Protein AF-A0A961MCL9-F1 (afdb_monomer_lite)

Sequence (86 aa):
LSVQDHYVEVVTTRGRELLLMRLSDAIAETEGCAGLQVHRSHWVALDQVQAAHRDGARAVLTLSDGREIPVSRTYVPAAKEAGLLV

Foldseek 3Di:
DFDDPQWQWDQDPVGIDTHRHQPVVVVVVCPPFQWDDQDNGDIDGLVQFDAKDDDDLWIWTQGVVRDIDIRDNVCVVVCVVSVRYD

Secondary structure (DSSP, 8-state):
-EEETTEEEEEETTEEEEESS-HHHHHHTTTTS-EEEEETTEEEEGGGEEEEEEETTEEEEEETTS-EEEE-TTTHHHHHHTTS--

pLDDT: mean 97.3, std 2.2, range [80.81, 98.75]

Radius of gyration: 12.29 Å; chains: 1; bounding box: 24×22×33 Å

Structure (mmCIF, N/CA/C/O backbone):
data_AF-A0A961MCL9-F1
#
_entry.id   AF-A0A961MCL9-F1
#
loop_
_atom_site.group_PDB
_atom_site.id
_atom_site.type_symbol
_atom_site.label_atom_id
_atom_site.label_alt_id
_atom_site.label_comp_id
_atom_site.label_asym_id
_atom_site.label_entity_id
_atom_site.label_seq_id
_atom_site.pdbx_PDB_ins_code
_atom_site.Cartn_x
_atom_site.Cartn_y
_atom_site.Cartn_z
_atom_site.occupancy
_atom_site.B_iso_or_equiv
_atom_site.auth_seq_id
_atom_site.auth_comp_id
_atom_site.auth_asym_id
_atom_site.auth_atom_id
_atom_site.pdbx_PDB_model_num
ATOM 1 N N . LEU A 1 1 ? -1.617 1.728 4.277 1.00 98.25 1 LEU A N 1
ATOM 2 C CA . LEU A 1 1 ? -0.615 1.877 5.354 1.00 98.25 1 LEU A CA 1
ATOM 3 C C . LEU A 1 1 ? 0.670 2.416 4.750 1.00 98.25 1 LEU A C 1
ATOM 5 O O . LEU A 1 1 ? 1.139 1.831 3.776 1.00 98.25 1 LEU A O 1
ATOM 9 N N . SER A 1 2 ? 1.218 3.500 5.295 1.00 98.44 2 SER A N 1
ATOM 10 C CA . SER A 1 2 ? 2.454 4.125 4.804 1.00 98.44 2 SER A CA 1
ATOM 11 C C . SER A 1 2 ? 3.376 4.485 5.963 1.00 98.44 2 SER A C 1
ATOM 13 O O . SER A 1 2 ? 2.936 5.128 6.905 1.00 98.44 2 SER A O 1
ATOM 15 N N . VAL A 1 3 ? 4.650 4.100 5.910 1.00 98.19 3 VAL A N 1
ATOM 16 C CA . VAL A 1 3 ? 5.625 4.491 6.944 1.00 98.19 3 VAL A CA 1
ATOM 17 C C . VAL A 1 3 ? 6.006 5.961 6.779 1.00 98.19 3 VAL A C 1
ATOM 19 O O . VAL A 1 3 ? 6.395 6.375 5.686 1.00 98.19 3 VAL A O 1
ATOM 22 N N . GLN A 1 4 ? 5.943 6.710 7.877 1.00 96.06 4 GLN A N 1
ATOM 23 C CA . GLN A 1 4 ? 6.475 8.061 8.037 1.00 96.06 4 GLN A CA 1
ATOM 24 C C . GLN A 1 4 ? 7.394 8.059 9.267 1.00 96.06 4 GLN A C 1
ATOM 26 O O . GLN A 1 4 ? 6.929 8.077 10.406 1.00 96.06 4 GLN A O 1
ATOM 31 N N . ASP A 1 5 ? 8.705 7.965 9.042 1.00 93.69 5 ASP A N 1
ATOM 32 C CA . ASP A 1 5 ? 9.716 7.751 10.086 1.00 93.69 5 ASP A CA 1
ATOM 33 C C . ASP A 1 5 ? 9.401 6.546 10.994 1.00 93.69 5 ASP A C 1
ATOM 35 O O . ASP A 1 5 ? 9.507 5.397 10.566 1.00 93.69 5 ASP A O 1
ATOM 39 N N . HIS A 1 6 ? 9.018 6.803 12.247 1.00 93.19 6 HIS A N 1
ATOM 40 C CA . HIS A 1 6 ? 8.694 5.786 13.254 1.00 93.19 6 HIS A CA 1
ATOM 41 C C . HIS A 1 6 ? 7.187 5.523 13.364 1.00 93.19 6 HIS A C 1
ATOM 43 O O . HIS A 1 6 ? 6.762 4.724 14.196 1.00 93.19 6 HIS A O 1
ATOM 49 N N . TYR A 1 7 ? 6.387 6.197 12.540 1.00 98.25 7 TYR A N 1
ATOM 50 C CA . TYR A 1 7 ? 4.939 6.077 12.517 1.00 98.25 7 TYR A CA 1
ATOM 51 C C . TYR A 1 7 ? 4.471 5.327 11.274 1.00 98.25 7 TYR A C 1
ATOM 53 O O . TYR A 1 7 ? 5.104 5.354 10.216 1.00 98.25 7 TYR A O 1
ATOM 61 N N . VAL A 1 8 ? 3.305 4.704 11.386 1.00 98.62 8 VAL A N 1
ATOM 62 C CA . VAL A 1 8 ? 2.523 4.228 10.250 1.00 98.62 8 VAL A CA 1
ATOM 63 C C . VAL A 1 8 ? 1.317 5.140 10.100 1.00 98.62 8 VAL A C 1
ATOM 65 O O . VAL A 1 8 ? 0.475 5.229 10.989 1.00 98.62 8 VAL A O 1
ATOM 68 N N . GLU A 1 9 ? 1.219 5.796 8.951 1.00 98.50 9 GLU A N 1
ATOM 69 C CA . GLU A 1 9 ? -0.003 6.448 8.512 1.00 98.50 9 GLU A CA 1
ATOM 70 C C . GLU A 1 9 ? -1.005 5.384 8.052 1.00 98.50 9 GLU A C 1
ATOM 72 O O . GLU A 1 9 ? -0.826 4.691 7.036 1.00 98.50 9 GLU A O 1
ATOM 77 N N . VAL A 1 10 ? -2.076 5.259 8.824 1.00 98.19 10 VAL A N 1
ATOM 78 C CA . VAL A 1 10 ? -3.260 4.480 8.493 1.00 98.19 10 VAL A CA 1
ATOM 79 C C . VAL A 1 10 ? -4.236 5.415 7.809 1.00 98.19 10 VAL A C 1
ATOM 81 O O . VAL A 1 10 ? -4.599 6.449 8.358 1.00 98.19 10 VAL A O 1
ATOM 84 N N . VAL A 1 11 ? -4.676 5.054 6.609 1.00 98.06 11 VAL A N 1
ATOM 85 C CA . VAL A 1 11 ? -5.723 5.794 5.905 1.00 98.06 11 VAL A CA 1
ATOM 86 C C . VAL A 1 11 ? -6.831 4.826 5.557 1.00 98.06 11 VAL A C 1
ATOM 88 O O . VAL A 1 11 ? -6.580 3.764 4.988 1.00 98.06 11 VAL A O 1
ATOM 91 N N . THR A 1 12 ? -8.042 5.213 5.926 1.00 96.94 12 THR A N 1
ATOM 92 C CA . THR A 1 12 ? -9.286 4.489 5.687 1.00 96.94 12 THR A CA 1
ATOM 93 C C . THR A 1 12 ? -10.303 5.446 5.074 1.00 96.94 12 THR A C 1
ATOM 95 O O . THR A 1 12 ? -10.109 6.662 5.066 1.00 96.94 12 THR A O 1
ATOM 98 N N . THR A 1 13 ? -11.451 4.925 4.652 1.00 95.94 13 THR A N 1
ATOM 99 C CA . THR A 1 13 ? -12.580 5.753 4.198 1.00 95.94 13 THR A CA 1
ATOM 100 C C . THR A 1 13 ? -13.165 6.647 5.298 1.00 95.94 13 THR A C 1
ATOM 102 O O . THR A 1 13 ? -13.920 7.567 4.998 1.00 95.94 13 THR A O 1
ATOM 105 N N . ARG A 1 14 ? -12.818 6.411 6.571 1.00 96.62 14 ARG A N 1
ATOM 106 C CA . ARG A 1 14 ? -13.260 7.219 7.719 1.00 96.62 14 ARG A CA 1
ATOM 107 C C . ARG A 1 14 ? -12.262 8.300 8.132 1.00 96.62 14 ARG A C 1
ATOM 109 O O . ARG A 1 14 ? -12.579 9.099 9.007 1.00 96.62 14 ARG A O 1
ATOM 116 N N . GLY A 1 15 ? -11.072 8.328 7.537 1.00 96.75 15 GLY A N 1
ATOM 117 C CA . GLY A 1 15 ? -10.035 9.301 7.869 1.00 96.75 15 GLY A CA 1
ATOM 118 C C . GLY A 1 15 ? -8.637 8.698 7.929 1.00 96.75 15 GLY A C 1
ATOM 119 O O . GLY A 1 15 ? -8.400 7.570 7.490 1.00 96.75 15 GLY A O 1
ATOM 120 N N . ARG A 1 16 ? -7.712 9.485 8.481 1.00 97.25 16 ARG A N 1
ATOM 121 C CA . ARG A 1 16 ? -6.289 9.160 8.599 1.00 97.25 16 ARG A CA 1
ATOM 122 C C . ARG A 1 16 ? -5.789 9.333 10.024 1.00 97.25 16 ARG A C 1
ATOM 124 O O . ARG A 1 16 ? -6.216 10.261 10.707 1.00 97.25 16 ARG A O 1
ATOM 131 N N . GLU A 1 17 ? -4.856 8.484 10.421 1.00 98.06 17 GLU A N 1
ATOM 132 C CA . GLU A 1 17 ? -4.234 8.505 11.742 1.00 98.06 17 GLU A CA 1
ATOM 133 C C . GLU A 1 17 ? -2.770 8.055 11.659 1.00 98.06 17 GLU A C 1
ATOM 135 O O . GLU A 1 17 ? -2.412 7.241 10.807 1.00 98.06 17 GLU A O 1
ATOM 140 N N . LEU A 1 18 ? -1.920 8.598 12.535 1.00 98.25 18 LEU A N 1
ATOM 141 C CA . LEU A 1 18 ? -0.527 8.179 12.693 1.00 98.25 18 LEU A CA 1
ATOM 142 C C . LEU A 1 18 ? -0.402 7.310 13.941 1.00 98.25 18 LEU A C 1
ATOM 144 O O . LEU A 1 18 ? -0.652 7.777 15.050 1.00 98.25 18 LEU A O 1
ATOM 148 N N . LEU A 1 19 ? 0.034 6.067 13.761 1.00 98.00 19 LEU A N 1
ATOM 149 C CA . LEU A 1 19 ? 0.256 5.120 14.851 1.00 98.00 19 LEU A CA 1
ATOM 150 C C . LEU A 1 19 ? 1.753 4.895 15.061 1.00 98.00 19 LEU A C 1
ATOM 152 O O . LEU A 1 19 ? 2.485 4.657 14.100 1.00 98.00 19 LEU A O 1
ATOM 156 N N . LEU A 1 20 ? 2.215 4.950 16.313 1.00 98.00 20 LEU A N 1
ATOM 157 C CA . LEU A 1 20 ? 3.600 4.638 16.674 1.00 98.00 20 LEU A CA 1
ATOM 158 C C . LEU A 1 20 ? 3.791 3.115 16.711 1.00 98.00 20 LEU A C 1
ATOM 160 O O . LEU A 1 20 ? 3.645 2.486 17.757 1.00 98.00 20 LEU A O 1
ATOM 164 N N . MET A 1 21 ? 4.085 2.518 15.558 1.00 97.25 21 MET A N 1
ATOM 165 C CA . MET A 1 21 ? 4.301 1.077 15.414 1.00 97.25 21 MET A CA 1
ATOM 166 C C . MET A 1 21 ? 5.109 0.757 14.154 1.00 97.25 21 MET A C 1
ATOM 168 O O . MET A 1 21 ? 5.304 1.606 13.285 1.00 97.25 21 MET A O 1
ATOM 172 N N . ARG A 1 22 ? 5.581 -0.488 14.030 1.00 97.69 22 ARG A N 1
ATOM 173 C CA . ARG A 1 22 ? 6.251 -0.948 12.807 1.00 97.69 22 ARG A CA 1
ATOM 174 C C . ARG A 1 22 ? 5.218 -1.274 11.733 1.00 97.69 22 ARG A C 1
ATOM 176 O O . ARG A 1 22 ? 4.116 -1.723 12.033 1.00 97.69 22 ARG A O 1
ATOM 183 N N . LEU A 1 23 ? 5.609 -1.142 10.463 1.00 98.44 23 LEU A N 1
ATOM 184 C CA . LEU A 1 23 ? 4.744 -1.534 9.345 1.00 98.44 23 LEU A CA 1
ATOM 185 C C . LEU A 1 23 ? 4.365 -3.016 9.392 1.00 98.44 23 LEU A C 1
ATOM 187 O O . LEU A 1 23 ? 3.236 -3.342 9.062 1.00 98.44 23 LEU A O 1
ATOM 191 N N . SER A 1 24 ? 5.284 -3.900 9.793 1.00 98.06 24 SER A N 1
ATOM 192 C CA . SER A 1 24 ? 4.999 -5.336 9.929 1.00 98.06 24 SER A CA 1
ATOM 193 C C . SER A 1 24 ? 3.832 -5.594 10.873 1.00 98.06 24 SER A C 1
ATOM 195 O 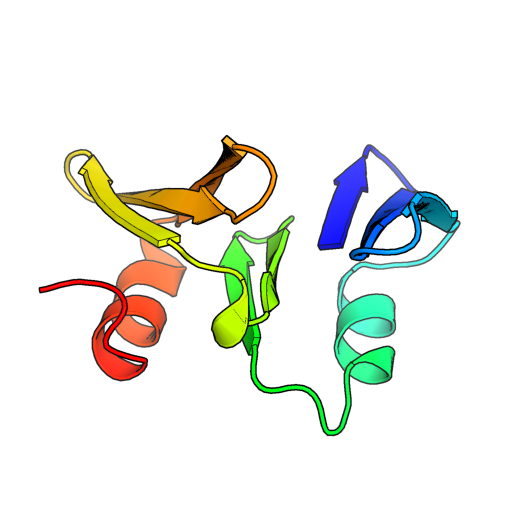O . SER A 1 24 ? 2.952 -6.384 10.558 1.00 98.06 24 SER A O 1
ATOM 197 N N . ASP A 1 25 ? 3.819 -4.881 11.996 1.00 98.19 25 ASP A N 1
ATOM 198 C CA . ASP A 1 25 ? 2.801 -5.025 13.027 1.00 98.19 25 ASP A CA 1
ATOM 199 C C . ASP A 1 25 ? 1.483 -4.447 12.496 1.00 98.19 25 ASP A C 1
ATOM 201 O O . ASP A 1 25 ? 0.444 -5.083 12.589 1.00 98.19 25 ASP A O 1
ATOM 205 N N . ALA A 1 26 ? 1.534 -3.300 11.808 1.00 98.19 26 ALA A N 1
ATOM 206 C CA . ALA A 1 26 ? 0.347 -2.696 11.206 1.00 98.19 26 ALA A CA 1
ATOM 207 C C . ALA A 1 26 ? -0.263 -3.569 10.096 1.00 98.19 26 ALA A C 1
ATOM 209 O O . ALA A 1 26 ? -1.475 -3.565 9.928 1.00 98.19 26 ALA A O 1
ATOM 210 N N . ILE A 1 27 ? 0.559 -4.305 9.339 1.00 98.44 27 ILE A N 1
ATOM 211 C CA . ILE A 1 27 ? 0.099 -5.284 8.342 1.00 98.44 27 ILE A CA 1
ATOM 212 C C . ILE A 1 27 ? -0.518 -6.508 9.029 1.00 98.44 27 ILE A C 1
ATOM 214 O O . ILE A 1 27 ? -1.494 -7.046 8.525 1.00 98.44 27 ILE A O 1
ATOM 218 N N . ALA A 1 28 ? 0.019 -6.960 10.165 1.00 98.25 28 ALA A N 1
ATOM 219 C CA . ALA A 1 28 ? -0.584 -8.068 10.906 1.00 98.25 28 ALA A CA 1
ATOM 220 C C . ALA A 1 28 ? -2.005 -7.714 11.386 1.00 98.25 28 ALA A C 1
ATOM 222 O O . ALA A 1 28 ? -2.915 -8.526 11.258 1.00 98.25 28 ALA A O 1
ATOM 223 N N . GLU A 1 29 ? -2.221 -6.471 11.823 1.00 97.94 29 GLU A N 1
ATOM 224 C CA . GLU A 1 29 ? -3.542 -5.961 12.224 1.00 97.94 29 GLU A CA 1
ATOM 225 C C . GLU A 1 29 ? -4.549 -5.835 11.060 1.00 97.94 29 GLU A C 1
ATOM 227 O O . GLU A 1 29 ? -5.732 -5.595 11.298 1.00 97.94 29 GLU A O 1
ATOM 232 N N . THR A 1 30 ? -4.128 -5.994 9.795 1.00 97.69 30 THR A N 1
ATOM 233 C CA . THR A 1 30 ? -5.0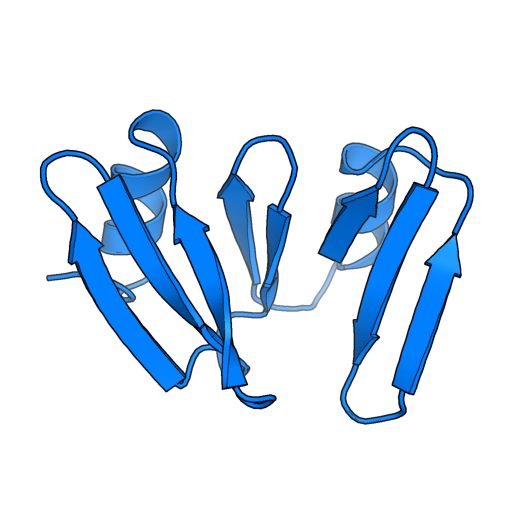54 -6.038 8.647 1.00 97.69 30 THR A CA 1
ATOM 234 C C . THR A 1 30 ? -5.544 -7.448 8.319 1.00 97.69 30 THR A C 1
ATOM 236 O O . THR A 1 30 ? -6.117 -7.652 7.246 1.00 97.69 30 THR A O 1
ATOM 239 N N . GLU A 1 31 ? -5.357 -8.421 9.218 1.00 96.19 31 GLU A N 1
ATOM 240 C CA . GLU A 1 31 ? -5.895 -9.775 9.070 1.00 96.19 31 GLU A CA 1
ATOM 241 C C . GLU A 1 31 ? -7.389 -9.749 8.692 1.00 96.19 31 GLU A C 1
ATOM 243 O O . GLU A 1 31 ? -8.203 -9.021 9.260 1.00 96.19 31 GLU A O 1
ATOM 248 N N . GLY A 1 32 ? -7.750 -10.525 7.668 1.00 96.44 32 GLY A N 1
ATOM 249 C CA . GLY A 1 32 ? -9.101 -10.541 7.099 1.00 96.44 32 GLY A CA 1
ATOM 250 C C . GLY A 1 32 ? -9.377 -9.458 6.047 1.00 96.44 32 GLY A C 1
ATOM 251 O O . GLY A 1 32 ? -10.390 -9.543 5.354 1.00 96.44 32 GLY A O 1
ATOM 252 N N . CYS A 1 33 ? -8.481 -8.484 5.852 1.00 97.06 33 CYS A N 1
ATOM 253 C CA . CYS A 1 33 ? -8.545 -7.526 4.750 1.00 97.06 33 CYS A CA 1
ATOM 254 C C . CYS A 1 33 ? -7.641 -7.968 3.591 1.00 97.06 33 CYS A C 1
ATOM 256 O O . CYS A 1 33 ? -6.430 -8.131 3.747 1.00 97.06 33 CYS A O 1
ATOM 258 N N . ALA A 1 34 ? -8.221 -8.135 2.400 1.00 97.81 34 ALA A N 1
ATOM 259 C CA . ALA A 1 34 ? -7.453 -8.448 1.202 1.00 97.81 34 ALA A CA 1
ATOM 260 C C . ALA A 1 34 ? -6.536 -7.269 0.839 1.00 97.81 34 ALA A C 1
ATOM 262 O O . ALA A 1 34 ? -6.997 -6.189 0.469 1.00 97.81 34 ALA A O 1
ATOM 263 N N . GLY A 1 35 ? -5.226 -7.481 0.915 1.00 98.06 35 GLY A N 1
ATOM 264 C CA . GLY A 1 35 ? -4.248 -6.445 0.624 1.00 98.06 35 GLY A CA 1
ATOM 265 C C . GLY A 1 35 ? -2.859 -6.991 0.362 1.00 98.06 35 GLY A C 1
ATOM 266 O O . GLY A 1 35 ? -2.591 -8.184 0.506 1.00 98.06 35 GLY A O 1
ATOM 267 N N . LEU A 1 36 ? -1.976 -6.094 -0.057 1.00 98.19 36 LEU A N 1
ATOM 268 C CA . LEU A 1 36 ? -0.637 -6.432 -0.506 1.00 98.19 36 LEU A CA 1
ATOM 269 C C . LEU A 1 36 ? 0.371 -5.408 0.011 1.00 98.19 36 LEU A C 1
ATOM 271 O O . LEU A 1 36 ? 0.176 -4.195 -0.112 1.00 98.19 36 LEU A O 1
ATOM 275 N N . GLN A 1 37 ? 1.494 -5.896 0.539 1.00 98.62 37 GLN A N 1
ATOM 276 C CA . GLN A 1 37 ? 2.669 -5.052 0.710 1.00 98.62 37 GLN A CA 1
ATOM 277 C C . GLN A 1 37 ? 3.272 -4.797 -0.674 1.00 98.62 37 GLN A C 1
ATOM 279 O O . GLN A 1 37 ? 3.642 -5.735 -1.367 1.00 98.62 37 GLN A O 1
ATOM 284 N N . VAL A 1 38 ? 3.347 -3.536 -1.094 1.00 98.50 38 VAL A N 1
ATOM 285 C CA . VAL A 1 38 ? 3.808 -3.139 -2.444 1.00 98.50 38 VAL A CA 1
ATOM 286 C C . VAL A 1 38 ? 5.159 -2.422 -2.409 1.00 98.50 38 VAL A C 1
ATOM 288 O O . VAL A 1 38 ? 5.859 -2.262 -3.414 1.00 98.50 38 VAL A O 1
ATOM 291 N N . HIS A 1 39 ? 5.572 -2.018 -1.214 1.00 98.50 39 HIS A N 1
ATOM 292 C CA . HIS A 1 39 ? 6.857 -1.409 -0.942 1.00 98.50 39 HIS A CA 1
ATOM 293 C C . HIS A 1 39 ? 7.276 -1.750 0.485 1.00 98.50 39 HIS A C 1
ATOM 295 O O . HIS A 1 39 ? 6.435 -1.989 1.350 1.00 98.50 39 HIS A O 1
ATOM 301 N N . ARG A 1 40 ? 8.572 -1.644 0.793 1.00 97.31 40 ARG A N 1
ATOM 302 C CA . ARG A 1 40 ? 9.059 -1.809 2.177 1.00 97.31 40 ARG A CA 1
ATOM 303 C C . ARG A 1 40 ? 8.410 -0.843 3.184 1.00 97.31 40 ARG A C 1
ATOM 305 O O . ARG A 1 40 ? 8.492 -1.085 4.378 1.00 97.31 40 ARG A O 1
ATOM 312 N N . SER A 1 41 ? 7.806 0.245 2.699 1.00 98.31 41 SER A N 1
ATOM 313 C CA . SER A 1 41 ? 7.104 1.263 3.490 1.00 98.31 41 SER A CA 1
ATOM 314 C C . SER A 1 41 ? 5.604 1.350 3.192 1.00 98.31 41 SER A C 1
ATOM 316 O O . SER A 1 41 ? 4.970 2.250 3.729 1.00 98.31 41 SER A O 1
ATOM 318 N N . HIS A 1 42 ? 5.035 0.475 2.349 1.00 98.62 42 HIS A N 1
ATOM 319 C CA . HIS A 1 42 ? 3.630 0.578 1.945 1.00 98.62 42 HIS A CA 1
ATOM 320 C C . HIS A 1 42 ? 2.921 -0.771 1.865 1.00 98.62 42 HIS A C 1
ATOM 322 O O . HIS A 1 42 ? 3.406 -1.707 1.227 1.00 98.62 42 HIS A O 1
ATOM 328 N N . TRP A 1 43 ? 1.717 -0.803 2.427 1.00 98.75 43 TRP A N 1
ATOM 329 C CA . TRP A 1 43 ? 0.709 -1.836 2.205 1.00 98.75 43 TRP A CA 1
ATOM 330 C C . TRP A 1 43 ? -0.599 -1.181 1.770 1.00 98.75 43 TRP A C 1
ATOM 332 O O . TRP A 1 43 ? -0.966 -0.119 2.290 1.00 98.75 43 TRP A O 1
ATOM 342 N N . VAL A 1 44 ? -1.292 -1.801 0.821 1.00 98.69 44 VAL A N 1
ATOM 343 C CA . VAL A 1 44 ? -2.551 -1.306 0.251 1.00 98.69 44 VAL A CA 1
ATOM 344 C C . VAL A 1 44 ? -3.630 -2.380 0.342 1.00 98.69 44 VAL A C 1
ATOM 346 O O . VAL A 1 44 ? -3.338 -3.559 0.147 1.00 98.69 44 VAL A O 1
ATOM 349 N N . ALA A 1 45 ? -4.869 -1.969 0.610 1.00 98.50 45 ALA A N 1
ATOM 350 C CA . ALA A 1 45 ? -6.033 -2.833 0.447 1.00 98.50 45 ALA A CA 1
ATOM 351 C C . ALA A 1 45 ? -6.359 -2.941 -1.051 1.00 98.50 45 ALA A C 1
ATOM 353 O O . ALA A 1 45 ? -6.354 -1.925 -1.752 1.00 98.50 45 ALA A O 1
ATOM 354 N N . LEU A 1 46 ? -6.586 -4.159 -1.549 1.00 98.25 46 LEU A N 1
ATOM 355 C CA . LEU A 1 46 ? -6.741 -4.415 -2.988 1.00 98.25 46 LEU A CA 1
ATOM 356 C C . LEU A 1 46 ? -7.978 -3.719 -3.563 1.00 98.25 46 LEU A C 1
ATOM 358 O O . LEU A 1 46 ? -7.918 -3.162 -4.654 1.00 98.25 46 LEU A O 1
ATOM 362 N N . ASP A 1 47 ? -9.074 -3.703 -2.807 1.00 97.69 47 ASP A N 1
ATOM 363 C CA . ASP A 1 47 ? -10.343 -3.071 -3.186 1.00 97.69 47 ASP A CA 1
ATOM 364 C C . ASP A 1 47 ? -10.281 -1.532 -3.223 1.00 97.69 47 ASP A C 1
ATOM 366 O O . ASP A 1 47 ? -11.194 -0.887 -3.734 1.00 97.69 47 ASP A O 1
ATOM 370 N N . GLN A 1 48 ? -9.201 -0.938 -2.709 1.00 98.19 48 GLN A N 1
ATOM 371 C CA . GLN A 1 48 ? -8.955 0.503 -2.760 1.00 98.19 48 GLN A CA 1
ATOM 372 C C . GLN A 1 48 ? -8.026 0.916 -3.908 1.00 98.19 48 GLN A C 1
ATOM 374 O O . GLN A 1 48 ? -7.765 2.110 -4.060 1.00 98.19 48 GLN A O 1
ATOM 379 N N . VAL A 1 49 ? -7.523 -0.020 -4.720 1.00 98.38 49 VAL A N 1
ATOM 380 C CA . VAL A 1 49 ? -6.714 0.295 -5.908 1.00 98.38 49 VAL A CA 1
ATOM 381 C C . VAL A 1 49 ? -7.639 0.587 -7.091 1.00 98.38 49 VAL A C 1
ATOM 383 O O . VAL A 1 49 ? -8.418 -0.267 -7.500 1.00 98.38 49 VAL A O 1
ATOM 386 N N . GLN A 1 50 ? -7.544 1.788 -7.662 1.00 98.19 50 GLN A N 1
ATOM 387 C CA . GLN A 1 50 ? -8.358 2.203 -8.812 1.00 98.19 50 GLN A CA 1
ATOM 388 C C . GLN A 1 50 ? -7.642 2.042 -10.147 1.00 98.19 50 GLN A C 1
ATOM 390 O O . GLN A 1 50 ? -8.266 1.739 -11.162 1.00 98.19 50 GLN A O 1
ATOM 395 N N . ALA A 1 51 ? -6.335 2.275 -10.159 1.00 98.00 51 ALA A N 1
ATOM 396 C CA . ALA A 1 51 ? -5.529 2.146 -11.356 1.00 98.00 51 ALA A CA 1
ATOM 397 C C . ALA A 1 51 ? -4.118 1.710 -10.990 1.00 98.00 51 ALA A C 1
ATOM 399 O O . ALA A 1 51 ? -3.651 1.890 -9.864 1.00 98.00 51 ALA A O 1
ATOM 400 N N . ALA A 1 52 ? -3.427 1.160 -11.974 1.00 97.88 52 ALA A N 1
ATOM 401 C CA . ALA A 1 52 ? -2.029 0.826 -11.863 1.00 97.88 52 ALA A CA 1
ATOM 402 C C . ALA A 1 52 ? -1.355 1.067 -13.205 1.00 97.88 52 ALA A C 1
ATOM 404 O O . ALA A 1 52 ? -1.924 0.782 -14.261 1.00 97.88 52 ALA A O 1
ATOM 405 N N . HIS A 1 53 ? -0.130 1.570 -13.172 1.00 96.56 53 HIS A N 1
ATOM 406 C CA . HIS A 1 53 ? 0.662 1.748 -14.377 1.00 96.56 53 HIS A CA 1
ATOM 407 C C . HIS A 1 53 ? 2.113 1.335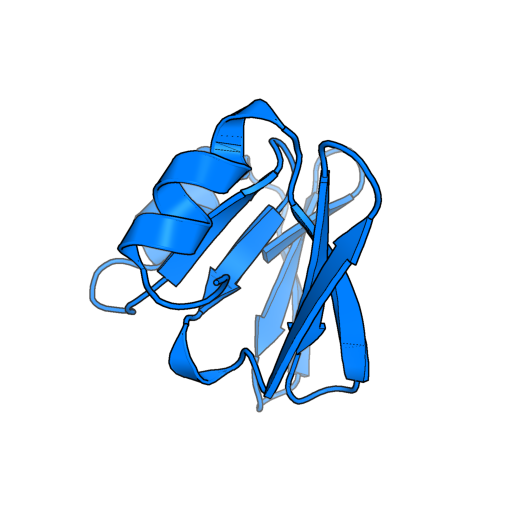 -14.151 1.00 96.56 53 HIS A C 1
ATOM 409 O O . HIS A 1 53 ? 2.626 1.314 -13.030 1.00 96.56 53 HIS A O 1
ATOM 415 N N . ARG A 1 54 ? 2.778 0.967 -15.247 1.00 96.38 54 ARG A N 1
ATOM 416 C CA . ARG A 1 54 ? 4.204 0.636 -15.256 1.00 96.38 54 ARG A CA 1
ATOM 417 C C . ARG A 1 54 ? 5.039 1.906 -15.226 1.00 96.38 54 ARG A C 1
ATOM 419 O O . ARG A 1 54 ? 4.762 2.833 -15.976 1.00 96.38 54 ARG A O 1
ATOM 426 N N . ASP A 1 55 ? 6.108 1.873 -14.441 1.00 95.31 55 ASP A N 1
ATOM 427 C CA . ASP A 1 55 ? 7.150 2.900 -14.419 1.00 95.31 55 ASP A CA 1
ATOM 428 C C . ASP A 1 55 ? 8.519 2.208 -14.523 1.00 95.31 55 ASP A C 1
ATOM 430 O O . ASP A 1 55 ? 9.147 1.821 -13.532 1.00 95.31 55 ASP A O 1
ATOM 434 N N . GLY A 1 56 ? 8.925 1.905 -15.759 1.00 94.38 56 GLY A N 1
ATOM 435 C CA . GLY A 1 56 ? 10.108 1.093 -16.045 1.00 94.38 56 GLY A CA 1
ATOM 436 C C . GLY A 1 56 ? 10.058 -0.280 -15.359 1.00 94.38 56 GLY A C 1
ATOM 437 O O . GLY A 1 56 ? 9.169 -1.091 -15.611 1.00 94.38 56 GLY A O 1
ATOM 438 N N . ALA A 1 57 ? 11.027 -0.551 -14.476 1.00 93.94 57 ALA A N 1
ATOM 439 C CA . ALA A 1 57 ? 11.087 -1.787 -13.683 1.00 93.94 57 ALA A CA 1
ATOM 440 C C . ALA A 1 57 ? 10.220 -1.753 -12.405 1.00 93.94 57 ALA A C 1
ATOM 442 O O . ALA A 1 57 ? 10.234 -2.702 -11.616 1.00 93.94 57 ALA A O 1
ATOM 443 N N . ARG A 1 58 ? 9.520 -0.643 -12.167 1.00 96.56 58 ARG A N 1
ATOM 444 C CA . ARG A 1 58 ? 8.609 -0.407 -11.046 1.00 96.56 58 ARG A CA 1
ATOM 445 C C . ARG A 1 58 ? 7.178 -0.289 -11.574 1.00 96.56 58 ARG A C 1
ATOM 447 O O . ARG A 1 58 ? 6.897 -0.497 -12.758 1.00 96.56 58 ARG A O 1
ATOM 454 N N . ALA A 1 59 ? 6.264 0.005 -10.669 1.00 98.12 59 ALA A N 1
ATOM 455 C CA . ALA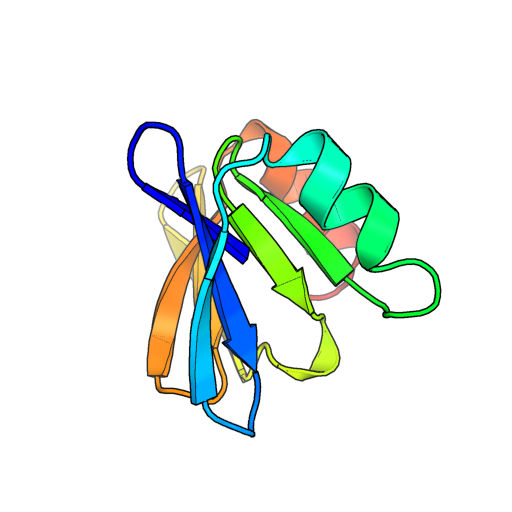 A 1 59 ? 4.915 0.417 -11.002 1.00 98.12 59 ALA A CA 1
ATOM 456 C C . ALA A 1 59 ? 4.434 1.449 -9.984 1.00 98.12 59 ALA A C 1
ATOM 458 O O . ALA A 1 59 ? 5.067 1.648 -8.947 1.00 98.12 59 ALA A O 1
ATOM 459 N N . VAL A 1 60 ? 3.308 2.075 -10.279 1.00 98.62 60 VAL A N 1
ATOM 460 C CA . VAL A 1 60 ? 2.609 2.990 -9.381 1.00 98.62 60 VAL A CA 1
ATOM 461 C C . VAL A 1 60 ? 1.148 2.563 -9.336 1.00 98.62 60 VAL A C 1
ATOM 463 O O . VAL A 1 60 ? 0.573 2.217 -10.369 1.00 98.62 60 VAL A O 1
ATOM 466 N N . LEU A 1 61 ? 0.572 2.550 -8.135 1.00 98.69 61 LEU A N 1
ATOM 467 C CA . LEU A 1 61 ? -0.851 2.316 -7.902 1.00 98.69 61 LEU A CA 1
ATOM 468 C C . LEU A 1 61 ? -1.526 3.636 -7.557 1.00 98.69 61 LEU A C 1
ATOM 470 O O . LEU A 1 61 ? -1.042 4.351 -6.685 1.00 98.69 61 LEU A O 1
ATOM 474 N N . THR A 1 62 ? -2.663 3.920 -8.175 1.00 98.56 62 THR A N 1
ATOM 475 C CA . THR A 1 62 ? -3.547 5.019 -7.784 1.00 98.56 62 THR A CA 1
ATOM 476 C C . THR A 1 62 ? -4.639 4.462 -6.878 1.00 98.56 62 THR A C 1
ATOM 478 O O . THR A 1 62 ? -5.350 3.529 -7.263 1.00 98.56 62 THR A O 1
ATOM 481 N N . LEU A 1 63 ? -4.762 5.007 -5.668 1.00 98.31 63 LEU A N 1
ATOM 482 C CA . LEU A 1 63 ? -5.774 4.610 -4.688 1.00 98.31 63 LEU A CA 1
ATOM 483 C C . LEU A 1 63 ? -7.078 5.402 -4.845 1.00 98.31 63 LEU A C 1
ATOM 485 O O . LEU A 1 63 ? -7.123 6.428 -5.522 1.00 98.31 63 LEU A O 1
ATOM 489 N N . SER A 1 64 ? -8.135 4.949 -4.171 1.00 97.81 64 SER A N 1
ATOM 490 C CA . SER A 1 64 ? -9.470 5.561 -4.192 1.00 97.81 64 SER A CA 1
ATOM 491 C C . SER A 1 64 ? -9.541 7.002 -3.686 1.00 97.81 64 SER A C 1
ATOM 493 O O . SER A 1 64 ? -10.451 7.741 -4.057 1.00 97.81 64 SER A O 1
ATOM 495 N N . ASP A 1 65 ? -8.562 7.422 -2.887 1.00 95.06 65 ASP A N 1
ATOM 496 C CA . ASP A 1 65 ? -8.398 8.799 -2.419 1.00 95.06 65 ASP A CA 1
ATOM 497 C C . ASP A 1 65 ? -7.445 9.639 -3.289 1.00 95.06 65 ASP A C 1
ATOM 499 O O . ASP A 1 65 ? -7.061 10.745 -2.908 1.00 95.06 65 ASP A O 1
ATOM 503 N N . GLY A 1 66 ? -7.059 9.119 -4.458 1.00 97.06 66 GLY A N 1
ATOM 504 C CA . GLY A 1 66 ? -6.209 9.790 -5.439 1.00 97.06 66 GLY A CA 1
ATOM 505 C C . GLY A 1 66 ? -4.711 9.720 -5.147 1.00 97.06 66 GLY A C 1
ATOM 506 O O . GLY A 1 66 ? -3.923 10.217 -5.949 1.00 97.06 66 GLY A O 1
ATOM 507 N N . ARG A 1 67 ? -4.278 9.111 -4.034 1.00 97.12 67 ARG A N 1
ATOM 508 C CA . ARG A 1 67 ? -2.844 8.963 -3.748 1.00 97.12 67 ARG A CA 1
ATOM 509 C C . ARG A 1 67 ? -2.184 7.970 -4.692 1.00 97.12 67 ARG A C 1
ATOM 511 O O . ARG A 1 67 ? -2.741 6.921 -5.008 1.00 97.12 67 ARG A O 1
ATOM 518 N N . GLU A 1 68 ? -0.945 8.278 -5.045 1.00 98.25 68 GLU A N 1
ATOM 519 C CA . GLU A 1 68 ? -0.075 7.398 -5.812 1.00 98.25 68 GLU A CA 1
ATOM 520 C C . GLU A 1 68 ? 0.913 6.681 -4.891 1.00 98.25 68 GLU A C 1
ATOM 522 O O . GLU A 1 68 ? 1.662 7.309 -4.141 1.00 98.25 68 GLU A O 1
ATOM 527 N N . ILE A 1 69 ? 0.910 5.349 -4.937 1.00 98.38 69 ILE A N 1
ATOM 528 C CA . ILE A 1 69 ? 1.764 4.493 -4.117 1.00 98.38 69 ILE A CA 1
ATOM 529 C C . ILE A 1 69 ? 2.753 3.750 -5.019 1.00 98.38 69 ILE A C 1
ATOM 531 O O . ILE A 1 69 ? 2.329 2.992 -5.897 1.00 98.38 69 ILE A O 1
ATOM 535 N N . PRO A 1 70 ? 4.072 3.909 -4.808 1.00 98.25 70 PRO A N 1
ATOM 536 C CA . PRO A 1 70 ? 5.060 3.211 -5.611 1.00 98.25 70 PRO A CA 1
ATOM 537 C C . PRO A 1 70 ? 5.084 1.721 -5.264 1.00 98.25 70 PRO A C 1
ATOM 539 O O . PRO A 1 70 ? 5.171 1.327 -4.100 1.00 98.25 70 PRO A O 1
ATOM 542 N N . VAL A 1 71 ? 5.111 0.886 -6.297 1.00 98.62 71 VAL A N 1
ATOM 543 C CA . VAL A 1 71 ? 5.427 -0.537 -6.207 1.00 98.62 71 VAL A CA 1
ATOM 544 C C . VAL A 1 71 ? 6.902 -0.710 -6.538 1.00 98.62 71 VAL A C 1
ATOM 546 O O . VAL A 1 71 ? 7.342 -0.480 -7.669 1.00 98.62 71 VAL A O 1
ATOM 549 N N . SER A 1 72 ? 7.706 -1.119 -5.558 1.00 98.19 72 SER A N 1
ATOM 550 C CA . SER A 1 72 ? 9.124 -1.383 -5.842 1.00 98.19 72 SER A CA 1
ATOM 551 C C . SER A 1 72 ? 9.304 -2.669 -6.644 1.00 98.19 72 SER A C 1
ATOM 553 O O . SER A 1 72 ? 8.497 -3.591 -6.561 1.00 98.19 72 SER A O 1
ATOM 555 N N . ARG A 1 73 ? 10.417 -2.756 -7.382 1.00 97.81 73 ARG A N 1
ATOM 556 C CA . ARG A 1 73 ? 10.762 -3.897 -8.249 1.00 97.81 73 ARG A CA 1
ATOM 557 C C . ARG A 1 73 ? 10.579 -5.264 -7.575 1.00 97.81 73 ARG A C 1
ATOM 559 O O . ARG A 1 73 ? 10.106 -6.189 -8.220 1.00 97.81 73 ARG A O 1
ATOM 566 N N . THR A 1 74 ? 10.928 -5.386 -6.294 1.00 98.19 74 THR A N 1
ATOM 567 C CA . THR A 1 74 ? 10.802 -6.638 -5.527 1.00 98.19 74 THR A CA 1
ATOM 568 C C . THR A 1 74 ? 9.351 -7.096 -5.360 1.00 98.19 74 THR A C 1
ATOM 570 O O . THR A 1 74 ? 9.103 -8.292 -5.310 1.00 98.19 74 THR A O 1
ATOM 573 N N . TYR A 1 75 ? 8.396 -6.167 -5.309 1.00 98.19 75 TYR A N 1
ATOM 574 C CA . TYR A 1 75 ? 6.977 -6.459 -5.072 1.00 98.19 75 TYR A CA 1
ATOM 575 C C . TYR A 1 75 ? 6.137 -6.455 -6.355 1.00 98.19 75 TYR A C 1
ATOM 577 O O . TYR A 1 75 ? 4.966 -6.820 -6.333 1.00 98.19 75 TYR A O 1
ATOM 585 N N . VAL A 1 76 ? 6.731 -6.085 -7.492 1.00 98.00 76 VAL A N 1
ATOM 586 C CA . VAL A 1 76 ? 6.073 -6.153 -8.802 1.00 98.00 76 VAL A CA 1
ATOM 587 C C . VAL A 1 76 ? 5.525 -7.554 -9.124 1.00 98.00 76 VAL A C 1
ATOM 589 O O . VAL A 1 76 ? 4.404 -7.608 -9.629 1.00 98.00 76 VAL A O 1
ATOM 592 N N . PRO A 1 77 ? 6.244 -8.671 -8.875 1.00 97.81 77 PRO A N 1
ATOM 593 C CA . PRO A 1 77 ? 5.700 -10.007 -9.124 1.00 97.81 77 PRO A CA 1
ATOM 594 C C . PRO A 1 77 ? 4.409 -10.270 -8.342 1.00 97.81 77 PRO A C 1
ATOM 596 O O . PRO A 1 77 ? 3.403 -10.619 -8.948 1.00 97.81 77 PRO A O 1
ATOM 599 N N . ALA A 1 78 ? 4.393 -9.970 -7.041 1.00 97.62 78 ALA A N 1
ATOM 600 C CA . ALA A 1 78 ? 3.202 -10.136 -6.211 1.00 97.62 78 ALA A CA 1
ATOM 601 C C . ALA A 1 78 ? 2.041 -9.231 -6.669 1.00 97.62 78 ALA A C 1
ATOM 603 O O . ALA A 1 78 ? 0.886 -9.645 -6.666 1.00 97.62 78 ALA A O 1
ATOM 604 N N . ALA A 1 79 ? 2.335 -8.012 -7.135 1.00 97.50 79 ALA A N 1
ATOM 605 C CA . ALA A 1 79 ? 1.316 -7.123 -7.697 1.00 97.50 79 ALA A CA 1
ATOM 606 C C . ALA A 1 79 ? 0.733 -7.643 -9.027 1.00 97.50 79 ALA A C 1
ATOM 608 O O . ALA A 1 79 ? -0.453 -7.452 -9.283 1.00 97.5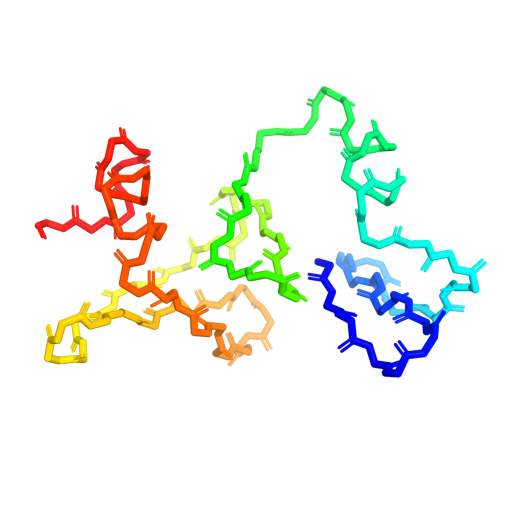0 79 ALA A O 1
ATOM 609 N N . LYS A 1 80 ? 1.534 -8.324 -9.862 1.00 97.00 80 LYS A N 1
ATOM 610 C CA . LYS A 1 80 ? 1.034 -9.031 -11.056 1.00 97.00 80 LYS A CA 1
ATOM 611 C C . LYS A 1 80 ? 0.147 -10.215 -10.675 1.00 97.00 80 LYS A C 1
ATOM 613 O O . LYS A 1 80 ? -0.928 -10.369 -11.239 1.00 97.00 80 LYS A O 1
ATOM 618 N N . GLU A 1 81 ? 0.584 -11.034 -9.719 1.00 97.56 81 GLU A N 1
ATOM 619 C CA . GLU A 1 81 ? -0.179 -12.194 -9.231 1.00 97.56 81 GLU A CA 1
ATOM 620 C C . GLU A 1 81 ? -1.526 -11.778 -8.626 1.00 97.56 81 GLU A C 1
ATOM 622 O O . GLU A 1 81 ? -2.531 -12.448 -8.840 1.00 97.56 81 GLU A O 1
ATOM 627 N N . ALA A 1 82 ? -1.567 -10.625 -7.953 1.00 96.69 82 ALA A N 1
ATOM 628 C CA . ALA A 1 82 ? -2.793 -10.016 -7.442 1.00 96.69 82 ALA A CA 1
ATOM 629 C C . ALA A 1 82 ? -3.676 -9.365 -8.531 1.00 96.69 82 ALA A C 1
ATOM 631 O O . ALA A 1 82 ? -4.705 -8.778 -8.206 1.00 96.69 82 ALA A O 1
ATOM 632 N N . GLY A 1 83 ? -3.281 -9.421 -9.808 1.00 96.56 83 GLY A N 1
ATOM 633 C CA . GLY A 1 83 ? -4.041 -8.857 -10.928 1.00 96.56 83 GLY A CA 1
ATOM 634 C C . GLY A 1 83 ? -4.012 -7.329 -11.021 1.00 96.56 83 GLY A C 1
ATOM 635 O O . GLY A 1 83 ? -4.764 -6.756 -11.804 1.00 96.56 83 GLY A O 1
ATOM 636 N N . LEU A 1 84 ? -3.150 -6.654 -10.253 1.00 95.88 84 LEU A N 1
ATOM 637 C CA . LEU A 1 84 ? -3.036 -5.192 -10.282 1.00 95.88 84 LEU A CA 1
ATOM 638 C C . LEU A 1 84 ? -2.264 -4.699 -11.503 1.00 95.88 84 LEU A C 1
ATOM 640 O O . LEU A 1 84 ? -2.404 -3.551 -11.898 1.00 95.88 84 LEU A O 1
ATOM 644 N N . LEU A 1 85 ? -1.405 -5.535 -12.084 1.00 92.75 85 LEU A N 1
ATOM 645 C CA . LEU A 1 85 ? -0.576 -5.173 -13.225 1.00 92.75 85 LEU A CA 1
ATOM 646 C C . LEU A 1 85 ? -0.670 -6.238 -14.307 1.00 92.75 85 LEU A C 1
ATOM 648 O O . LEU A 1 85 ? -0.622 -7.430 -14.006 1.00 92.75 85 LEU A O 1
ATOM 652 N N . VAL A 1 86 ? -0.684 -5.780 -15.557 1.00 80.81 86 VAL A N 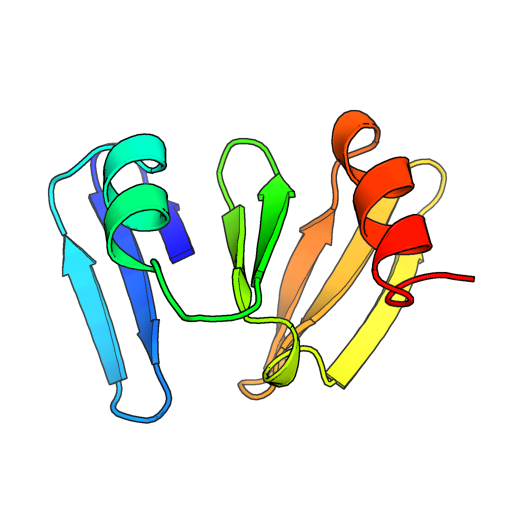1
ATOM 653 C CA . VAL A 1 86 ? -0.474 -6.620 -16.743 1.00 80.81 86 VAL A CA 1
ATOM 654 C C . VAL A 1 86 ? 1.023 -6.928 -16.914 1.00 80.81 86 VAL A C 1
ATOM 656 O O . VAL A 1 86 ? 1.888 -6.118 -16.463 1.00 80.81 86 VAL A O 1
#